Protein AF-A0A6P0P4D8-F1 (afdb_monomer_lite)

Radius of gyration: 15.11 Å; chains: 1; bounding box: 30×37×36 Å

pLDDT: mean 74.4, std 10.4, range [46.28, 85.38]

Secondary structure (DSSP, 8-state):
--HHHHHHHHHHHHHHHHH-GGGGGGGGS-HHHHHHHHHHHHHHHHHHHHHHHTT-TT--S-----------

Structure (mmCIF, N/CA/C/O backbone):
data_AF-A0A6P0P4D8-F1
#
_entry.id   AF-A0A6P0P4D8-F1
#
loop_
_atom_site.group_PDB
_atom_site.id
_atom_site.type_symbol
_atom_site.label_atom_id
_atom_site.label_alt_id
_atom_site.label_comp_id
_atom_site.label_asym_id
_atom_site.label_entity_id
_atom_site.label_seq_id
_atom_site.pdbx_PDB_ins_code
_atom_site.Cartn_x
_atom_site.Cartn_y
_atom_site.Cartn_z
_atom_site.occupancy
_atom_site.B_iso_or_equiv
_atom_site.auth_seq_id
_atom_site.auth_comp_id
_atom_site.auth_asym_id
_atom_site.auth_atom_id
_atom_site.pdbx_PDB_model_num
ATOM 1 N N . MET A 1 1 ? 3.125 -2.725 16.944 1.00 50.06 1 MET A N 1
ATOM 2 C CA . MET A 1 1 ? 3.201 -3.166 15.534 1.00 50.06 1 MET A CA 1
ATOM 3 C C . MET A 1 1 ? 4.326 -2.378 14.890 1.00 50.06 1 MET A C 1
ATOM 5 O O . MET A 1 1 ? 4.198 -1.172 14.716 1.00 50.06 1 MET A O 1
ATOM 9 N N . GLU A 1 2 ? 5.481 -3.009 14.709 1.00 56.84 2 GLU A N 1
ATOM 10 C CA . GLU A 1 2 ? 6.708 -2.326 14.302 1.00 56.84 2 GLU A CA 1
ATOM 11 C C . GLU A 1 2 ? 6.569 -1.847 12.849 1.00 56.84 2 GLU A C 1
ATOM 13 O O . GLU A 1 2 ? 6.591 -2.643 11.910 1.00 56.84 2 GLU A O 1
ATOM 18 N N . LYS A 1 3 ? 6.355 -0.537 12.662 1.00 61.38 3 LYS A N 1
ATOM 19 C CA . LYS A 1 3 ? 6.103 0.089 11.348 1.00 61.38 3 LYS A CA 1
ATOM 20 C C . LYS A 1 3 ? 7.162 -0.295 10.306 1.00 61.38 3 LYS A C 1
ATOM 22 O O . LYS A 1 3 ? 6.858 -0.431 9.125 1.00 61.38 3 LYS A O 1
ATOM 27 N N . SER A 1 4 ? 8.391 -0.518 10.764 1.00 60.59 4 SER A N 1
ATOM 28 C CA . SER A 1 4 ? 9.554 -0.832 9.939 1.00 60.59 4 SER A CA 1
ATOM 29 C C . SER A 1 4 ? 9.501 -2.205 9.267 1.00 60.59 4 SER A C 1
ATOM 31 O O . SER A 1 4 ? 10.121 -2.369 8.220 1.00 60.59 4 SER A O 1
ATOM 33 N N . VAL A 1 5 ? 8.787 -3.190 9.822 1.00 64.50 5 VAL A N 1
ATOM 34 C CA . VAL A 1 5 ? 8.742 -4.548 9.245 1.00 64.50 5 VAL A CA 1
ATOM 35 C C . VAL A 1 5 ? 7.803 -4.586 8.037 1.00 64.50 5 VAL A C 1
ATOM 37 O O . VAL A 1 5 ? 8.183 -5.041 6.963 1.00 64.50 5 VAL A O 1
ATOM 40 N N . ILE A 1 6 ? 6.619 -3.984 8.164 1.00 73.75 6 ILE A N 1
ATOM 41 C CA . ILE A 1 6 ? 5.580 -4.015 7.122 1.00 73.75 6 ILE A CA 1
ATOM 42 C C . ILE A 1 6 ? 5.973 -3.165 5.905 1.00 73.75 6 ILE A C 1
ATOM 44 O O . ILE A 1 6 ? 5.734 -3.562 4.766 1.00 73.75 6 ILE A O 1
ATOM 48 N N . ILE A 1 7 ? 6.620 -2.014 6.123 1.00 77.06 7 ILE A N 1
ATOM 49 C CA . ILE A 1 7 ? 7.095 -1.147 5.030 1.00 77.06 7 ILE A CA 1
ATOM 50 C C . ILE A 1 7 ? 8.190 -1.846 4.211 1.00 77.06 7 ILE A C 1
ATOM 52 O O . ILE A 1 7 ? 8.177 -1.782 2.981 1.00 77.06 7 ILE A O 1
ATOM 56 N N . LYS A 1 8 ? 9.108 -2.565 4.874 1.00 79.25 8 LYS A N 1
ATOM 57 C CA . LYS A 1 8 ? 10.146 -3.354 4.190 1.00 79.25 8 LYS A CA 1
ATOM 58 C C . LYS A 1 8 ? 9.533 -4.432 3.300 1.00 79.25 8 LYS A C 1
ATOM 60 O O . LYS A 1 8 ? 9.999 -4.628 2.178 1.00 79.25 8 LYS A O 1
ATOM 65 N N . ASP A 1 9 ? 8.481 -5.096 3.766 1.00 80.69 9 ASP A N 1
ATOM 66 C CA . ASP A 1 9 ? 7.789 -6.101 2.961 1.00 80.69 9 ASP A CA 1
ATOM 67 C C . ASP A 1 9 ? 6.995 -5.470 1.808 1.00 80.69 9 ASP A C 1
ATOM 69 O O . ASP A 1 9 ? 7.045 -5.983 0.690 1.00 80.69 9 ASP A O 1
ATOM 73 N N . ALA A 1 10 ? 6.379 -4.298 2.001 1.00 79.19 10 ALA A N 1
ATOM 74 C CA . ALA A 1 10 ? 5.746 -3.546 0.913 1.00 79.19 10 ALA A CA 1
ATOM 75 C C . ALA A 1 10 ? 6.744 -3.175 -0.205 1.00 79.19 10 ALA A C 1
ATOM 77 O O . ALA A 1 10 ? 6.422 -3.296 -1.388 1.00 79.19 10 ALA A O 1
ATOM 78 N N . TYR A 1 11 ? 7.980 -2.804 0.145 1.00 81.06 11 TYR A N 1
ATOM 79 C CA . TYR A 1 11 ? 9.035 -2.548 -0.842 1.00 81.06 11 TYR A CA 1
ATOM 80 C C . TYR A 1 11 ? 9.446 -3.801 -1.620 1.00 81.06 11 TYR A C 1
ATOM 82 O O . TYR A 1 11 ? 9.643 -3.723 -2.834 1.00 81.06 11 TYR A O 1
ATOM 90 N N . LYS A 1 12 ? 9.517 -4.970 -0.969 1.00 82.56 12 LYS A N 1
ATOM 91 C CA . LYS A 1 12 ? 9.766 -6.244 -1.668 1.00 82.56 12 LYS A CA 1
ATOM 92 C C . LYS A 1 12 ? 8.652 -6.557 -2.667 1.00 82.56 12 LYS A C 1
ATOM 94 O O . LYS A 1 12 ? 8.943 -6.954 -3.796 1.00 82.56 12 LYS A O 1
ATOM 99 N N . TYR A 1 13 ? 7.393 -6.305 -2.303 1.00 81.12 13 TYR A N 1
ATOM 100 C CA . TYR A 1 13 ? 6.257 -6.477 -3.214 1.00 81.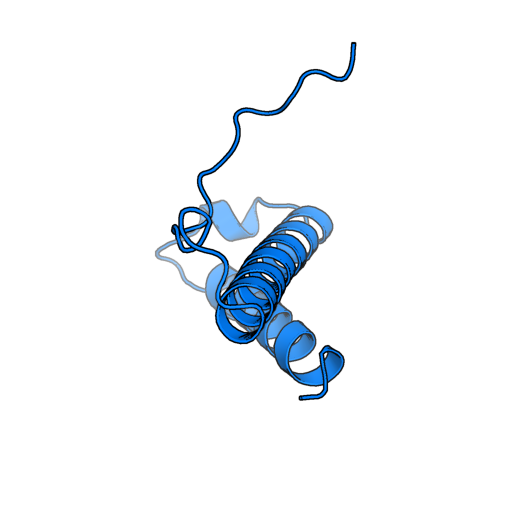12 13 TYR A CA 1
ATOM 101 C C . TYR A 1 13 ? 6.336 -5.564 -4.445 1.00 81.12 13 TYR A C 1
ATOM 103 O O . TYR A 1 13 ? 6.011 -6.009 -5.545 1.00 81.12 13 TYR A O 1
ATOM 111 N N . CYS A 1 14 ? 6.839 -4.331 -4.321 1.00 77.69 14 CYS A N 1
ATOM 112 C CA . CYS A 1 14 ? 7.075 -3.461 -5.482 1.00 77.69 14 CYS A CA 1
ATOM 113 C C . CYS A 1 14 ? 8.100 -4.039 -6.474 1.00 77.69 14 CYS A C 1
ATOM 115 O O . CYS A 1 14 ? 8.010 -3.767 -7.673 1.00 77.69 14 CYS A O 1
ATOM 117 N N . THR A 1 15 ? 9.063 -4.832 -5.999 1.00 78.75 15 THR A N 1
ATOM 118 C CA . THR A 1 15 ? 10.022 -5.544 -6.856 1.00 78.75 15 THR A CA 1
ATOM 119 C C . THR A 1 15 ? 9.349 -6.720 -7.554 1.00 78.75 15 THR A C 1
ATOM 121 O O . THR A 1 15 ? 9.449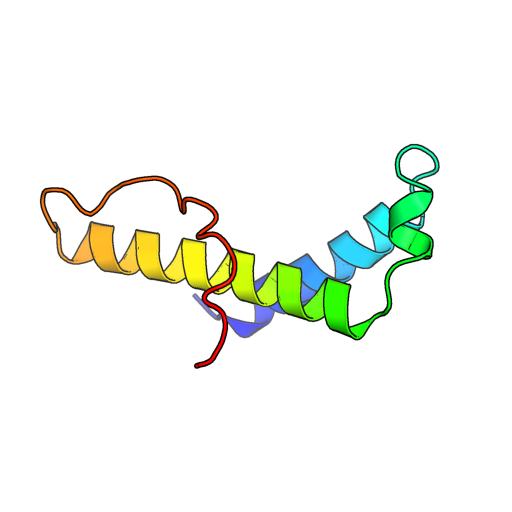 -6.835 -8.772 1.00 78.75 15 THR A O 1
ATOM 124 N N . VAL A 1 16 ? 8.579 -7.534 -6.824 1.00 83.50 16 VAL A N 1
ATOM 125 C CA . VAL A 1 16 ? 7.809 -8.656 -7.399 1.00 83.50 16 VAL A CA 1
ATOM 126 C C . VAL A 1 16 ? 6.845 -8.171 -8.487 1.00 83.50 16 VAL A C 1
ATOM 128 O O . VAL A 1 16 ? 6.780 -8.759 -9.565 1.00 83.50 16 VAL A O 1
ATOM 131 N N . LEU A 1 17 ? 6.152 -7.053 -8.250 1.00 75.69 17 LEU A N 1
ATOM 132 C CA . LEU A 1 17 ? 5.261 -6.433 -9.233 1.00 75.69 17 LEU A CA 1
ATOM 133 C C . LEU A 1 17 ? 6.012 -5.936 -10.475 1.00 75.69 17 LEU A C 1
ATOM 135 O O . LEU A 1 17 ? 5.512 -6.110 -11.581 1.00 75.69 17 LEU A O 1
ATOM 139 N N . ALA A 1 18 ? 7.224 -5.397 -10.310 1.00 75.50 18 ALA A N 1
ATOM 140 C CA . ALA A 1 18 ? 8.059 -4.956 -11.429 1.00 75.50 18 ALA A CA 1
ATOM 141 C C . ALA A 1 18 ? 8.555 -6.107 -12.320 1.00 75.50 18 ALA A C 1
ATOM 143 O O . ALA A 1 18 ? 8.816 -5.898 -13.505 1.00 75.50 18 ALA A O 1
ATOM 144 N N . HIS A 1 19 ? 8.674 -7.317 -11.769 1.00 78.31 19 HIS A N 1
ATOM 145 C CA . HIS A 1 19 ? 9.006 -8.523 -12.530 1.00 78.31 19 HIS A CA 1
ATOM 146 C C . HIS A 1 19 ? 7.777 -9.194 -13.164 1.00 78.31 19 HIS A C 1
ATOM 148 O O . HIS A 1 19 ? 7.933 -10.081 -14.004 1.00 78.31 19 HIS A O 1
ATOM 154 N N . ASN A 1 20 ? 6.559 -8.772 -12.811 1.00 80.56 20 ASN A N 1
ATOM 155 C CA . ASN A 1 20 ? 5.340 -9.325 -13.385 1.00 80.56 20 ASN A CA 1
ATOM 156 C C . ASN A 1 20 ? 5.085 -8.739 -14.784 1.00 80.56 20 ASN A C 1
ATOM 158 O O . ASN A 1 20 ? 4.884 -7.536 -14.957 1.00 80.56 20 ASN A O 1
ATOM 162 N N . ARG A 1 21 ? 5.037 -9.616 -15.793 1.00 72.00 21 ARG A N 1
ATOM 163 C CA . ARG A 1 21 ? 4.845 -9.250 -17.207 1.00 72.00 21 ARG A CA 1
ATOM 164 C C . ARG A 1 21 ? 3.510 -8.542 -17.472 1.00 72.00 21 ARG A C 1
ATOM 166 O O . ARG A 1 21 ? 3.427 -7.745 -18.401 1.00 72.00 21 ARG A O 1
ATOM 173 N N . SER A 1 22 ? 2.504 -8.780 -16.628 1.00 80.94 22 SER A N 1
ATOM 174 C CA . SER A 1 22 ? 1.178 -8.149 -16.717 1.00 80.94 22 SER A CA 1
ATOM 175 C C . SER A 1 22 ? 1.215 -6.644 -16.430 1.00 80.94 22 SER A C 1
ATOM 177 O O . SER A 1 22 ? 0.334 -5.906 -16.858 1.00 80.94 22 SER A O 1
ATOM 179 N N . PHE A 1 23 ? 2.249 -6.169 -15.728 1.00 73.38 23 PHE A N 1
ATOM 180 C CA . PHE A 1 23 ? 2.392 -4.776 -15.313 1.00 73.38 23 PHE A CA 1
ATOM 181 C C . PHE A 1 23 ? 3.696 -4.170 -15.840 1.00 73.38 23 PHE A C 1
ATOM 183 O O . PHE A 1 23 ? 4.428 -3.531 -15.092 1.00 73.38 23 PHE A O 1
ATOM 190 N N . ALA A 1 24 ? 3.994 -4.340 -17.133 1.00 74.56 24 ALA A N 1
ATOM 191 C CA . ALA A 1 24 ? 5.246 -3.879 -17.753 1.00 74.56 24 ALA A CA 1
ATOM 192 C C . ALA A 1 24 ? 5.583 -2.391 -17.488 1.00 74.56 24 ALA A C 1
ATOM 194 O O . ALA A 1 24 ? 6.754 -2.027 -17.375 1.00 74.56 24 ALA A O 1
ATOM 195 N N . TRP A 1 25 ? 4.566 -1.542 -17.308 1.00 78.75 25 TRP A N 1
ATOM 196 C CA . TRP A 1 25 ? 4.716 -0.124 -16.959 1.00 78.75 25 TRP A CA 1
ATOM 197 C C . TRP A 1 25 ? 5.363 0.105 -15.582 1.00 78.75 25 TRP A C 1
ATOM 199 O O . TRP A 1 25 ? 6.024 1.116 -15.363 1.00 78.75 25 TRP A O 1
ATOM 209 N N . THR A 1 26 ? 5.242 -0.836 -14.643 1.00 76.44 26 THR A N 1
ATOM 210 C CA . THR A 1 26 ? 5.828 -0.697 -13.297 1.00 76.44 26 THR A CA 1
ATOM 211 C C . THR A 1 26 ? 7.356 -0.718 -13.312 1.00 76.44 26 THR A C 1
ATOM 213 O O . THR A 1 26 ? 7.981 -0.126 -12.433 1.00 76.44 26 THR A O 1
ATOM 216 N N . LYS A 1 27 ? 7.968 -1.328 -14.336 1.00 75.69 27 LYS A N 1
ATOM 217 C CA . LYS A 1 27 ? 9.418 -1.285 -14.573 1.00 75.69 27 LYS A CA 1
ATOM 218 C C . LYS A 1 27 ? 9.887 0.081 -15.091 1.00 75.69 27 LYS A C 1
ATOM 220 O O . LYS A 1 27 ? 11.051 0.424 -14.916 1.00 75.69 27 LYS A O 1
ATOM 225 N N . GLN A 1 28 ? 8.993 0.861 -15.701 1.00 81.06 28 GLN A N 1
ATOM 226 C CA . GLN A 1 28 ? 9.285 2.213 -16.187 1.00 81.06 28 GLN A CA 1
ATOM 227 C C . GLN A 1 28 ? 9.239 3.265 -15.063 1.00 81.06 28 GLN A C 1
ATOM 229 O O . GLN A 1 28 ? 9.726 4.377 -15.250 1.00 81.06 28 GLN A O 1
ATOM 234 N N . LEU A 1 29 ? 8.686 2.935 -13.886 1.00 78.62 29 LEU A N 1
ATOM 235 C CA . LEU A 1 29 ? 8.689 3.836 -12.733 1.00 78.62 29 LEU A CA 1
ATOM 236 C C . LEU A 1 29 ? 10.069 3.902 -12.070 1.00 78.62 29 LEU A C 1
ATOM 238 O O . LEU A 1 29 ? 10.697 2.878 -11.783 1.00 78.62 29 LEU A O 1
ATOM 242 N N . ASN A 1 30 ? 10.487 5.119 -11.709 1.00 82.06 30 ASN A N 1
ATOM 243 C CA . ASN A 1 30 ? 11.688 5.308 -10.903 1.00 82.06 30 ASN A CA 1
ATOM 244 C C . ASN A 1 30 ? 11.536 4.621 -9.520 1.00 82.06 30 ASN A C 1
ATOM 246 O O . ASN A 1 30 ? 10.431 4.386 -9.015 1.00 82.06 30 ASN A O 1
ATOM 250 N N . SER A 1 31 ? 12.658 4.243 -8.906 1.00 76.00 31 SER A N 1
ATOM 251 C CA . SER A 1 31 ? 12.678 3.554 -7.606 1.00 76.00 31 SER A CA 1
ATOM 252 C C . SER A 1 31 ? 12.040 4.386 -6.487 1.00 76.00 31 SER A C 1
ATOM 254 O O . SER A 1 31 ? 11.284 3.845 -5.681 1.00 76.00 31 SER A O 1
ATOM 256 N N . MET A 1 32 ? 12.279 5.699 -6.482 1.00 82.38 32 MET A N 1
ATOM 257 C CA . MET A 1 32 ? 11.749 6.633 -5.483 1.00 82.38 32 MET A CA 1
ATOM 258 C C . MET A 1 32 ? 10.218 6.737 -5.511 1.00 82.38 32 MET A C 1
ATOM 260 O O . MET A 1 32 ? 9.577 6.814 -4.470 1.00 82.38 32 MET A O 1
ATOM 264 N N . ALA A 1 33 ? 9.603 6.687 -6.689 1.00 81.94 33 ALA A N 1
ATOM 265 C CA . ALA A 1 33 ? 8.162 6.750 -6.878 1.00 81.94 33 ALA A CA 1
ATOM 266 C C . ALA A 1 33 ? 7.513 5.498 -6.293 1.00 81.94 33 ALA A C 1
ATOM 268 O O . ALA A 1 33 ? 6.535 5.597 -5.555 1.00 81.94 33 ALA A O 1
ATOM 269 N N . ARG A 1 34 ? 8.099 4.322 -6.552 1.00 80.12 34 ARG A N 1
ATOM 270 C CA . ARG A 1 34 ? 7.634 3.055 -5.970 1.00 80.12 34 ARG A CA 1
ATOM 271 C C . ARG A 1 34 ? 7.695 3.082 -4.440 1.00 80.12 34 ARG A C 1
ATOM 273 O O . ARG A 1 34 ? 6.725 2.687 -3.797 1.00 80.12 34 ARG A O 1
ATOM 280 N N . GLN A 1 35 ? 8.773 3.623 -3.869 1.00 82.75 35 GLN A N 1
ATOM 281 C CA . GLN A 1 35 ? 8.897 3.813 -2.419 1.00 82.75 35 GLN A CA 1
ATOM 282 C C . GLN A 1 35 ? 7.839 4.788 -1.878 1.00 82.75 35 GLN A C 1
ATOM 284 O O . GLN A 1 35 ? 7.080 4.433 -0.977 1.00 82.75 35 GLN A O 1
ATOM 289 N N . ALA A 1 36 ? 7.689 5.961 -2.499 1.00 84.81 36 ALA A N 1
ATOM 290 C CA . ALA A 1 36 ? 6.715 6.973 -2.092 1.00 84.81 36 ALA A CA 1
ATOM 291 C C . ALA A 1 36 ? 5.263 6.459 -2.123 1.00 84.81 36 ALA A C 1
ATOM 293 O O . ALA A 1 36 ? 4.441 6.849 -1.292 1.00 84.81 36 ALA A O 1
ATOM 294 N N . HIS A 1 37 ? 4.913 5.577 -3.065 1.00 82.38 37 HIS A N 1
ATOM 295 C CA . HIS A 1 37 ? 3.587 4.955 -3.108 1.00 82.38 37 HIS A CA 1
ATOM 296 C C . HIS A 1 37 ? 3.342 4.011 -1.926 1.00 82.38 37 HIS A C 1
ATOM 298 O O . HIS A 1 37 ? 2.265 4.065 -1.327 1.00 82.38 37 HIS A O 1
ATOM 304 N N . ALA A 1 38 ? 4.327 3.188 -1.565 1.00 84.06 38 ALA A N 1
ATOM 305 C CA . ALA A 1 38 ? 4.228 2.294 -0.415 1.00 84.06 38 ALA A CA 1
ATOM 306 C C . ALA A 1 38 ? 4.140 3.075 0.911 1.00 84.06 38 ALA A C 1
ATOM 308 O O . ALA A 1 38 ? 3.285 2.765 1.743 1.00 84.06 38 ALA A O 1
ATOM 309 N N . GLU A 1 39 ? 4.918 4.151 1.075 1.00 84.69 39 GLU A N 1
ATOM 310 C CA . GLU A 1 39 ? 4.827 5.033 2.250 1.00 84.69 39 GLU A CA 1
ATOM 311 C C . GLU A 1 39 ? 3.448 5.696 2.371 1.00 84.69 39 GLU A C 1
ATOM 313 O O . GLU A 1 39 ? 2.856 5.727 3.451 1.00 84.69 39 GLU A O 1
ATOM 318 N N . ARG A 1 40 ? 2.886 6.177 1.252 1.00 84.50 40 ARG A N 1
ATOM 319 C CA . 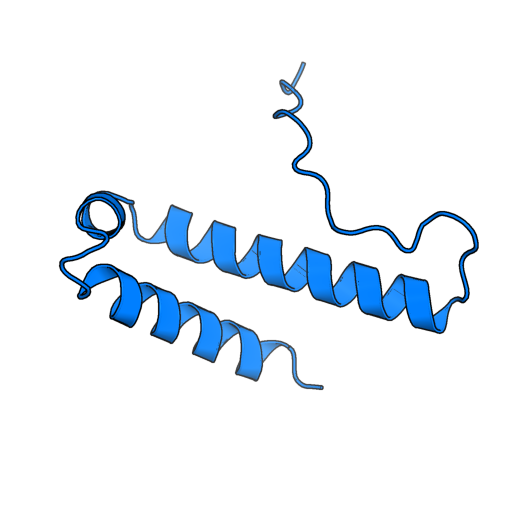ARG A 1 40 ? 1.534 6.762 1.225 1.00 84.50 40 ARG A CA 1
ATOM 320 C C . ARG A 1 40 ? 0.456 5.743 1.582 1.00 84.50 40 ARG A C 1
ATOM 322 O O . ARG A 1 40 ? -0.466 6.081 2.326 1.00 84.50 40 ARG A O 1
ATOM 329 N N . ALA A 1 41 ? 0.556 4.518 1.064 1.00 85.38 41 ALA A N 1
ATOM 330 C CA . ALA A 1 41 ? -0.376 3.441 1.386 1.00 85.38 41 ALA A CA 1
ATOM 331 C C . ALA A 1 41 ? -0.330 3.109 2.885 1.00 85.38 41 ALA A C 1
ATOM 333 O O . ALA A 1 41 ? -1.373 3.016 3.533 1.00 85.38 41 ALA A O 1
ATOM 334 N N . TRP A 1 42 ? 0.872 3.030 3.459 1.00 84.00 42 TRP A N 1
ATOM 335 C CA . TRP A 1 42 ? 1.040 2.794 4.888 1.00 84.00 42 TRP A CA 1
ATOM 336 C C . TRP A 1 42 ? 0.490 3.937 5.747 1.00 84.00 42 TRP A C 1
ATOM 338 O O . TRP A 1 42 ? -0.283 3.692 6.672 1.00 84.00 42 TRP A O 1
ATOM 348 N N . ALA A 1 43 ? 0.809 5.192 5.418 1.00 84.50 43 ALA A N 1
ATOM 349 C CA . ALA A 1 43 ? 0.294 6.356 6.140 1.00 84.50 43 ALA A CA 1
ATOM 350 C C . ALA A 1 43 ? -1.245 6.407 6.134 1.00 84.50 43 ALA A C 1
ATOM 352 O O . ALA A 1 43 ? -1.872 6.782 7.127 1.00 84.50 43 ALA A O 1
ATOM 353 N N . ALA A 1 44 ? -1.869 5.995 5.028 1.00 82.75 44 ALA A N 1
ATOM 354 C CA . ALA A 1 44 ? -3.313 5.848 4.925 1.00 82.75 44 ALA A CA 1
ATOM 355 C C . ALA A 1 44 ? -3.871 4.771 5.872 1.00 82.75 44 ALA A C 1
ATOM 357 O O . ALA A 1 44 ? -4.849 5.039 6.577 1.00 82.75 44 ALA A O 1
ATOM 358 N N . ILE A 1 45 ? -3.245 3.590 5.915 1.00 83.56 45 ILE A N 1
ATOM 359 C CA . ILE A 1 45 ? -3.621 2.490 6.815 1.00 83.56 45 ILE A CA 1
ATOM 360 C C . ILE A 1 45 ? -3.467 2.926 8.276 1.00 83.56 45 ILE A C 1
ATOM 362 O O . ILE A 1 45 ? -4.409 2.806 9.057 1.00 83.56 45 ILE A O 1
ATOM 366 N N . GLU A 1 46 ? -2.324 3.508 8.645 1.00 84.56 46 GLU A N 1
ATOM 367 C CA . GLU A 1 46 ? -2.078 3.990 10.006 1.00 84.56 46 GLU A CA 1
ATOM 368 C C . GLU A 1 46 ? -3.116 5.038 10.423 1.00 84.56 46 GLU A C 1
ATOM 370 O O . GLU A 1 46 ? -3.702 4.948 11.505 1.00 84.56 46 GLU A O 1
ATOM 375 N N . ARG A 1 47 ? -3.394 6.020 9.557 1.00 82.75 47 ARG A N 1
ATOM 376 C CA . ARG A 1 47 ? -4.406 7.047 9.828 1.00 82.75 47 ARG A CA 1
ATOM 377 C C . ARG A 1 47 ? -5.790 6.432 10.011 1.00 82.75 47 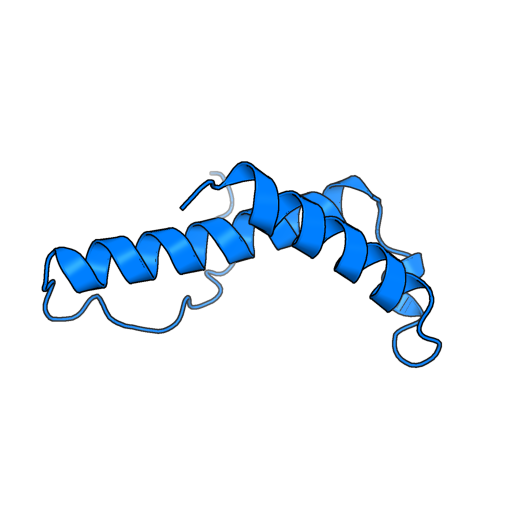ARG A C 1
ATOM 379 O O . ARG A 1 47 ? -6.531 6.863 10.892 1.00 82.75 47 ARG A O 1
ATOM 386 N N . PHE A 1 48 ? -6.140 5.433 9.203 1.00 81.94 48 PHE A N 1
ATOM 387 C CA . PHE A 1 48 ? -7.399 4.710 9.342 1.00 81.94 48 PHE A CA 1
ATOM 388 C C . PHE A 1 48 ? -7.489 3.992 10.694 1.00 81.94 48 PHE A C 1
ATOM 390 O O . PHE A 1 48 ? -8.476 4.179 11.406 1.00 81.94 48 PHE A O 1
ATOM 397 N N . TYR A 1 49 ? -6.452 3.251 11.093 1.00 83.44 49 TYR A N 1
ATOM 398 C CA . TYR A 1 49 ? -6.412 2.575 12.393 1.00 83.44 49 TYR A CA 1
ATOM 399 C C . TYR A 1 49 ? -6.499 3.554 13.567 1.00 83.44 49 TYR A C 1
ATOM 401 O O . TYR A 1 49 ? -7.307 3.346 14.473 1.00 83.44 49 TYR A O 1
ATOM 409 N N . ARG A 1 50 ? -5.745 4.659 13.529 1.00 84.69 50 ARG A N 1
ATOM 410 C CA . ARG A 1 50 ? -5.804 5.710 14.560 1.00 84.69 50 ARG A CA 1
ATOM 411 C C . ARG A 1 50 ? -7.199 6.327 14.665 1.00 84.69 50 ARG A C 1
ATOM 413 O O . ARG A 1 50 ? -7.724 6.476 15.763 1.00 84.69 50 ARG A O 1
ATOM 420 N N . ASN A 1 51 ? -7.835 6.621 13.531 1.00 82.50 51 ASN A N 1
ATOM 421 C CA . ASN A 1 51 ? -9.207 7.133 13.501 1.00 82.50 51 ASN A CA 1
ATOM 422 C C . ASN A 1 51 ? -10.234 6.104 14.001 1.00 82.50 51 ASN A C 1
ATOM 424 O O . ASN A 1 51 ? -11.257 6.490 14.569 1.00 82.50 51 ASN A O 1
ATOM 428 N N . CYS A 1 52 ? -9.985 4.805 13.793 1.00 81.38 52 CYS A N 1
ATOM 429 C CA . CYS A 1 52 ? -10.840 3.745 14.318 1.00 81.38 52 CYS A CA 1
ATOM 430 C C . CYS A 1 52 ? -10.745 3.629 15.838 1.00 81.38 52 CYS A C 1
ATOM 432 O O . CYS A 1 52 ? -11.790 3.556 16.483 1.00 81.38 52 CYS A O 1
ATOM 434 N N . GLN A 1 53 ? -9.527 3.659 16.388 1.00 82.88 53 GLN A N 1
ATOM 435 C CA . GLN A 1 53 ? -9.289 3.634 17.834 1.00 82.88 53 GLN A CA 1
ATOM 436 C C . GLN A 1 53 ? -9.898 4.859 18.523 1.00 82.88 53 GLN A C 1
ATOM 438 O O . GLN A 1 53 ? -10.563 4.722 19.540 1.00 82.88 53 GLN A O 1
ATOM 443 N N . ALA A 1 54 ? -9.764 6.041 17.917 1.00 83.88 54 ALA A N 1
ATOM 444 C CA . ALA A 1 54 ? -10.345 7.282 18.426 1.00 83.88 54 ALA A CA 1
ATOM 445 C C . ALA A 1 54 ? -11.874 7.402 18.216 1.00 83.88 54 ALA A C 1
ATOM 447 O O . ALA A 1 54 ? -12.438 8.462 18.467 1.00 83.88 54 ALA A O 1
ATOM 448 N N . GLN A 1 55 ? -12.544 6.354 17.706 1.00 77.81 55 GLN A N 1
ATOM 449 C CA . GLN A 1 55 ? -13.994 6.295 17.452 1.00 77.81 55 GLN A CA 1
ATOM 450 C C . GLN A 1 55 ? -14.579 7.524 16.723 1.00 77.81 55 GLN A C 1
ATOM 452 O O . GLN A 1 55 ? -15.736 7.896 16.919 1.00 77.81 55 GLN A O 1
ATOM 457 N N . VAL A 1 56 ? -13.808 8.146 15.826 1.00 72.12 56 VAL A N 1
ATOM 458 C CA . VAL A 1 56 ? -14.226 9.384 15.155 1.00 72.12 56 VAL A CA 1
ATOM 459 C C . VAL A 1 56 ? -15.388 9.098 14.194 1.00 72.12 56 VAL A C 1
ATOM 461 O O . VAL A 1 56 ? -15.196 8.503 13.127 1.00 72.12 56 VAL A O 1
ATOM 464 N N . LYS A 1 57 ? -16.604 9.541 14.544 1.00 63.16 57 LYS A N 1
ATOM 465 C CA . LYS A 1 57 ? -17.775 9.495 13.651 1.00 63.16 57 LYS A CA 1
ATOM 466 C C . LYS A 1 57 ? -17.506 10.362 12.407 1.00 63.16 57 LYS A C 1
ATOM 468 O O . LYS A 1 57 ? -17.093 11.510 12.516 1.00 63.16 57 LYS A O 1
ATOM 473 N N . GLY A 1 58 ? -17.681 9.791 11.211 1.00 66.19 58 GLY A N 1
ATOM 474 C CA . GLY A 1 58 ? -17.573 10.495 9.919 1.00 66.19 58 GLY A CA 1
ATOM 475 C C . GLY A 1 58 ? -16.209 10.460 9.205 1.00 66.19 58 GLY A C 1
ATOM 476 O O . GLY A 1 58 ? -16.164 10.671 7.996 1.00 66.19 58 GLY A O 1
ATOM 477 N N . LYS A 1 59 ? -15.094 10.131 9.883 1.00 62.88 59 LYS A N 1
ATOM 478 C CA . LYS A 1 59 ? -13.751 10.026 9.248 1.00 62.88 59 LY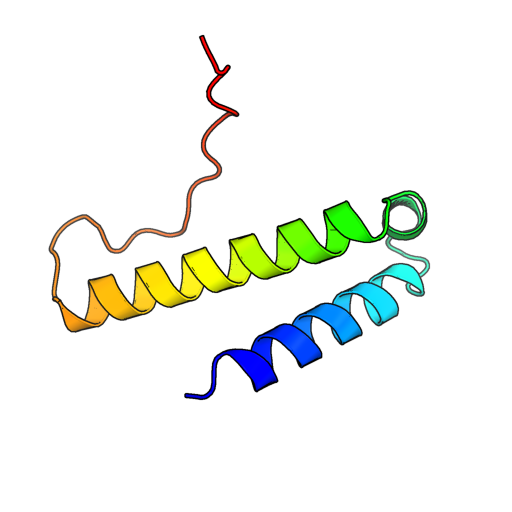S A CA 1
ATOM 479 C C . LYS A 1 59 ? -13.277 8.588 8.983 1.00 62.88 59 LYS A C 1
ATOM 481 O O . LYS A 1 59 ? -12.143 8.390 8.543 1.00 62.88 59 LYS A O 1
ATOM 486 N N . LYS A 1 60 ? -14.144 7.592 9.195 1.00 61.66 60 LYS A N 1
ATOM 487 C CA . LYS A 1 60 ? -13.948 6.186 8.795 1.00 61.66 60 LYS A CA 1
ATOM 488 C C . LYS A 1 60 ? -14.345 5.980 7.329 1.00 61.66 60 LYS A C 1
ATOM 490 O O . LYS A 1 60 ? -15.322 5.307 7.033 1.00 61.66 60 LYS A O 1
ATOM 495 N N . SER A 1 61 ? -13.627 6.603 6.402 1.00 63.94 61 SER A N 1
ATOM 496 C CA . SER A 1 61 ? -13.794 6.327 4.971 1.00 63.94 61 SER A CA 1
ATOM 497 C C . SER A 1 61 ? -12.467 5.914 4.352 1.00 63.94 61 SER A C 1
ATOM 499 O O . SER A 1 61 ? -11.398 6.260 4.865 1.00 63.94 61 SER A O 1
ATOM 501 N N . PHE A 1 62 ? -12.542 5.142 3.268 1.00 61.44 62 PHE A N 1
ATOM 502 C CA . PHE A 1 62 ? -11.368 4.728 2.511 1.00 61.44 62 PHE A CA 1
ATOM 503 C C . PHE A 1 62 ? -10.589 5.968 2.031 1.00 61.44 62 PHE A C 1
ATOM 505 O O . PHE A 1 62 ? -11.218 6.974 1.677 1.00 61.44 62 PHE A O 1
ATOM 512 N N . PRO A 1 63 ? -9.243 5.941 2.026 1.00 65.81 63 PRO A N 1
ATOM 513 C CA . PRO A 1 63 ? -8.444 7.062 1.553 1.00 65.81 63 PRO A CA 1
ATOM 514 C C . PRO A 1 63 ? -8.845 7.417 0.119 1.00 65.81 63 PRO A C 1
ATOM 516 O O . PRO A 1 63 ? -8.606 6.658 -0.816 1.00 65.81 63 PRO A O 1
ATOM 519 N N . LYS A 1 64 ? -9.476 8.578 -0.064 1.00 68.88 64 LYS A N 1
ATOM 520 C CA . LYS A 1 64 ? -9.770 9.104 -1.397 1.00 68.88 64 LYS A CA 1
ATOM 521 C C . LYS A 1 64 ? -8.515 9.776 -1.930 1.00 68.88 64 LYS A C 1
ATOM 523 O O . LYS A 1 64 ? -7.891 10.565 -1.216 1.00 68.88 64 LYS A O 1
ATOM 528 N N . PHE A 1 65 ? -8.152 9.470 -3.173 1.00 65.81 65 PHE A N 1
ATOM 529 C CA . PHE A 1 65 ? -7.061 10.158 -3.848 1.00 65.81 65 PHE A CA 1
ATOM 530 C C . PHE A 1 65 ? -7.439 11.632 -3.994 1.00 65.81 65 PHE A C 1
ATOM 532 O O . PHE A 1 65 ? -8.337 11.991 -4.756 1.00 65.81 65 PHE A O 1
ATOM 539 N N . VAL A 1 66 ? -6.801 12.489 -3.201 1.00 65.69 66 VAL A N 1
ATOM 540 C CA . VAL A 1 66 ? -6.990 13.933 -3.311 1.00 65.69 66 VAL A CA 1
ATOM 541 C C . VAL A 1 66 ? -6.223 14.380 -4.545 1.00 65.69 66 VAL A C 1
ATOM 543 O O . VAL A 1 66 ? -5.022 14.124 -4.649 1.00 65.69 66 VAL A O 1
ATOM 546 N N . ARG A 1 67 ? -6.917 15.026 -5.490 1.00 62.25 67 ARG A N 1
ATOM 547 C CA . ARG A 1 67 ? -6.279 15.639 -6.661 1.00 62.25 67 ARG A CA 1
ATOM 548 C C . ARG A 1 67 ? -5.143 16.528 -6.152 1.00 62.25 67 ARG A C 1
ATOM 550 O O . ARG A 1 67 ? -5.366 17.297 -5.218 1.00 62.25 67 ARG A O 1
ATOM 557 N N . CYS A 1 68 ? -3.948 16.357 -6.723 1.00 53.19 68 CYS A N 1
ATOM 558 C CA . CYS A 1 68 ? -2.721 17.035 -6.312 1.00 53.19 68 CYS A CA 1
ATOM 559 C C . CYS A 1 68 ? -3.030 18.509 -6.020 1.00 53.19 68 CYS A C 1
ATOM 561 O O . CYS A 1 68 ? -3.384 19.249 -6.941 1.00 53.19 68 CYS A O 1
ATOM 563 N N . ARG A 1 69 ? -2.981 18.920 -4.742 1.00 54.41 69 ARG A N 1
ATOM 564 C CA . ARG A 1 69 ? -3.058 20.344 -4.407 1.00 54.41 69 ARG A CA 1
ATOM 565 C C . ARG A 1 69 ? -1.859 20.964 -5.106 1.00 54.41 69 ARG A C 1
ATOM 567 O O . ARG A 1 69 ? -0.729 20.599 -4.791 1.00 54.41 69 ARG A O 1
ATOM 574 N N . LYS A 1 70 ? -2.103 21.813 -6.108 1.00 46.28 70 LYS A N 1
ATOM 575 C CA . LYS A 1 70 ? -1.042 22.674 -6.619 1.00 46.28 70 LYS A CA 1
ATOM 576 C C . LYS A 1 70 ? -0.555 23.460 -5.405 1.00 46.28 70 LYS A C 1
ATOM 578 O O . LYS A 1 70 ? -1.376 24.075 -4.727 1.00 46.28 70 LYS A O 1
ATOM 583 N N . LEU A 1 71 ? 0.724 23.321 -5.072 1.00 53.28 71 LEU A N 1
ATOM 584 C CA . LEU A 1 71 ? 1.383 24.255 -4.170 1.00 53.28 71 LEU A CA 1
ATOM 585 C C . LEU A 1 71 ? 1.266 25.612 -4.871 1.00 53.28 71 LEU A C 1
ATOM 587 O O . LEU A 1 71 ? 1.824 25.781 -5.953 1.00 53.28 71 LEU A O 1
ATOM 591 N N . SER A 1 72 ? 0.384 26.464 -4.350 1.00 48.28 72 SER A N 1
ATOM 592 C CA . SER A 1 72 ? 0.296 27.882 -4.697 1.00 48.28 72 SER A CA 1
ATOM 593 C C . SER A 1 72 ? 1.465 28.619 -4.077 1.00 48.28 72 SER A C 1
ATOM 595 O O . SER A 1 72 ? 1.709 28.326 -2.881 1.00 48.28 72 SER A O 1
#

Foldseek 3Di:
DPLVVVLVVQLVVLVVLCPDPVCVCSVVDDSVVSSVVSVVVSVQVVVLVVCVVVVDPPPNDRDDPDDPDPPD

Sequence (72 aa):
MEKSVIIKDAYKYCTVLAHNRSFAWTKQLNSMARQAHAERAWAAIERFYRNCQAQVKGKKSFPKF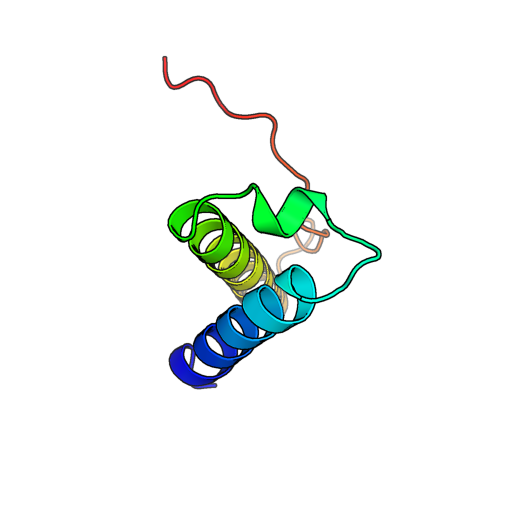VRCRKLS